Protein AF-A0A917ITN5-F1 (afdb_monomer_lite)

Secondary structure (DSSP, 8-state):
-EEEEEETTEEEEE-S-GGGEEEEETTEEE-SEEEE-GGGEEEEEEEEEEETTTTEEEEEEEEESSTTS--EEEHHHHHHHTTPPTT--EEEEETTEEPS-GGGEEEEGGGEEEEEEEEGGGSTTTTTT-TT-EEEEEEES---TTS---EE-EEE------

Radius of gyration: 17.27 Å; chains: 1; bounding box: 44×44×45 Å

pLDDT: mean 70.55, std 19.1, range [28.3, 94.69]

Structure (mmCIF, N/CA/C/O backbone):
data_AF-A0A917ITN5-F1
#
_entry.id   AF-A0A917ITN5-F1
#
loop_
_atom_site.group_PDB
_atom_site.id
_atom_site.type_symbol
_atom_site.label_atom_id
_atom_site.label_alt_id
_atom_site.label_comp_id
_atom_site.label_asym_id
_atom_site.label_entity_id
_atom_site.label_seq_id
_atom_site.pdbx_PDB_ins_code
_atom_site.Cartn_x
_atom_site.Cartn_y
_atom_site.Cartn_z
_atom_site.occupancy
_atom_site.B_iso_or_equiv
_atom_site.auth_seq_id
_atom_site.auth_comp_id
_atom_site.auth_asym_id
_atom_site.auth_atom_id
_atom_site.pdbx_PDB_model_num
ATOM 1 N N . MET A 1 1 ? 16.922 12.390 4.275 1.00 38.47 1 MET A N 1
ATOM 2 C CA . MET A 1 1 ? 15.801 11.422 4.290 1.00 38.47 1 MET A CA 1
ATOM 3 C C . MET A 1 1 ? 15.996 10.506 3.093 1.00 38.47 1 MET A C 1
ATOM 5 O O . MET A 1 1 ? 16.248 11.037 2.023 1.00 38.47 1 MET A O 1
ATOM 9 N N . LEU A 1 2 ? 16.039 9.188 3.288 1.00 34.94 2 LEU A N 1
ATOM 10 C CA . LEU A 1 2 ? 16.509 8.213 2.285 1.00 34.94 2 LEU A CA 1
ATOM 11 C C . LEU A 1 2 ? 15.348 7.555 1.530 1.00 34.94 2 LEU A C 1
ATOM 13 O O . LEU A 1 2 ? 14.363 7.201 2.171 1.00 34.94 2 LEU A O 1
ATOM 17 N N . CYS A 1 3 ? 15.517 7.277 0.233 1.00 39.25 3 CYS A N 1
ATOM 18 C CA . CYS A 1 3 ? 14.839 6.173 -0.447 1.00 39.25 3 CYS A CA 1
ATOM 19 C C . CYS A 1 3 ? 15.736 4.941 -0.338 1.00 39.25 3 CYS A C 1
ATOM 21 O O . CYS A 1 3 ? 16.860 4.955 -0.843 1.00 39.25 3 CYS A O 1
ATOM 23 N N . ILE A 1 4 ? 15.263 3.867 0.282 1.00 43.12 4 ILE A N 1
ATOM 24 C CA . ILE A 1 4 ? 15.988 2.594 0.244 1.00 43.12 4 ILE A CA 1
ATOM 25 C C . ILE A 1 4 ? 15.315 1.693 -0.783 1.00 43.12 4 ILE A C 1
ATOM 27 O O . ILE A 1 4 ? 14.115 1.448 -0.696 1.00 43.12 4 ILE A O 1
ATOM 31 N N . PHE A 1 5 ? 16.095 1.217 -1.751 1.00 44.94 5 PHE A N 1
ATOM 32 C CA . PHE A 1 5 ? 15.713 0.122 -2.632 1.00 44.94 5 PHE A CA 1
ATOM 33 C C . PHE A 1 5 ? 16.470 -1.114 -2.171 1.00 44.94 5 PHE A C 1
ATOM 35 O O . PHE A 1 5 ? 17.696 -1.103 -2.089 1.00 44.94 5 PHE A O 1
ATOM 42 N N . TYR A 1 6 ? 15.748 -2.178 -1.848 1.00 43.69 6 TYR A N 1
ATOM 43 C CA . TYR A 1 6 ? 16.363 -3.464 -1.547 1.00 43.69 6 TYR A CA 1
ATOM 44 C C . TYR A 1 6 ? 16.400 -4.277 -2.840 1.00 43.69 6 TYR A C 1
ATOM 46 O O . TYR A 1 6 ? 15.349 -4.612 -3.387 1.00 43.69 6 TYR A O 1
ATOM 54 N N . TYR A 1 7 ? 17.607 -4.534 -3.348 1.00 37.22 7 TYR A N 1
ATOM 55 C CA . TYR A 1 7 ? 17.839 -5.328 -4.551 1.00 37.22 7 TYR A CA 1
ATOM 56 C C . TYR A 1 7 ? 18.986 -6.311 -4.287 1.00 37.22 7 TYR A C 1
ATOM 58 O O . TYR A 1 7 ? 20.069 -5.895 -3.892 1.00 37.22 7 TYR A O 1
ATOM 66 N N . ASN A 1 8 ? 18.770 -7.613 -4.482 1.00 32.75 8 ASN A N 1
ATOM 67 C CA . ASN A 1 8 ? 19.801 -8.662 -4.396 1.00 32.75 8 ASN A CA 1
ATOM 68 C C . ASN A 1 8 ? 20.863 -8.489 -3.281 1.00 32.75 8 ASN A C 1
ATOM 70 O O . ASN A 1 8 ? 22.052 -8.337 -3.542 1.00 32.75 8 ASN A O 1
ATOM 74 N N . THR A 1 9 ? 20.443 -8.538 -2.015 1.00 34.34 9 THR A N 1
ATOM 75 C CA . THR A 1 9 ? 21.216 -8.461 -0.761 1.00 34.34 9 THR A CA 1
ATOM 76 C C . THR A 1 9 ? 21.958 -7.146 -0.549 1.00 34.34 9 THR A C 1
ATOM 78 O O . THR A 1 9 ? 22.562 -6.954 0.501 1.00 34.34 9 THR A O 1
ATOM 81 N N . GLN A 1 10 ? 21.854 -6.204 -1.485 1.00 35.12 10 GLN A N 1
ATOM 82 C CA . GLN A 1 10 ? 22.444 -4.884 -1.372 1.00 35.12 10 GLN A CA 1
ATOM 83 C C . GLN A 1 10 ? 21.327 -3.844 -1.304 1.00 35.12 10 GLN A C 1
ATOM 85 O O . GLN A 1 10 ? 20.530 -3.662 -2.224 1.00 35.12 10 GLN A O 1
ATOM 90 N N . ALA A 1 11 ? 21.245 -3.149 -0.173 1.00 43.03 11 ALA A N 1
ATOM 91 C CA . ALA A 1 11 ? 20.461 -1.930 -0.108 1.00 43.03 11 ALA A CA 1
ATOM 92 C C . ALA A 1 11 ? 21.125 -0.913 -1.047 1.00 43.03 11 ALA A C 1
ATOM 94 O O . ALA A 1 11 ? 22.179 -0.366 -0.727 1.00 43.03 11 ALA A O 1
ATOM 95 N N . GLN A 1 12 ? 20.525 -0.653 -2.208 1.00 45.19 12 GLN A N 1
ATOM 96 C CA . GLN A 1 12 ? 20.888 0.526 -2.976 1.00 45.19 12 GLN A CA 1
ATOM 97 C C . GLN A 1 12 ? 20.197 1.717 -2.330 1.00 45.19 12 GLN A C 1
ATOM 99 O O . GLN A 1 12 ? 18.999 1.973 -2.485 1.00 45.19 12 GLN A O 1
ATOM 104 N N . GLN A 1 13 ? 20.988 2.436 -1.543 1.00 51.62 13 GLN A N 1
ATOM 105 C CA . GLN A 1 13 ? 20.597 3.703 -0.969 1.00 51.62 13 GLN A CA 1
ATOM 106 C C . GLN A 1 13 ? 20.525 4.742 -2.083 1.00 51.62 13 GLN A C 1
ATOM 108 O O . GLN A 1 13 ? 21.534 5.191 -2.630 1.00 51.62 13 GLN A O 1
ATOM 113 N N . ILE A 1 14 ? 19.310 5.160 -2.401 1.00 52.62 14 ILE A N 1
ATOM 114 C CA . ILE A 1 14 ? 19.084 6.270 -3.307 1.00 52.62 14 ILE A CA 1
ATOM 115 C C . ILE A 1 14 ? 18.886 7.478 -2.400 1.00 52.62 14 ILE A C 1
ATOM 117 O O . ILE A 1 14 ? 17.891 7.590 -1.686 1.00 52.62 14 ILE A O 1
ATOM 121 N N . GLY A 1 15 ? 19.898 8.349 -2.353 1.00 50.22 15 GLY A N 1
ATOM 122 C CA . GLY A 1 15 ? 19.956 9.548 -1.505 1.00 50.22 15 GLY A CA 1
ATOM 123 C C . GLY A 1 15 ? 18.949 10.638 -1.886 1.00 50.22 15 GLY A C 1
ATOM 124 O O . GLY A 1 15 ? 19.307 11.805 -1.944 1.00 50.22 15 GLY A O 1
ATOM 125 N N . LEU A 1 16 ? 17.712 10.255 -2.188 1.00 54.62 16 LEU A N 1
ATOM 126 C CA . LEU A 1 16 ? 16.593 11.131 -2.476 1.00 54.62 16 LEU A CA 1
ATOM 127 C C . LEU A 1 16 ? 15.650 11.148 -1.282 1.00 54.62 16 LEU A C 1
ATOM 129 O O . LEU A 1 16 ? 15.345 10.097 -0.716 1.00 54.62 16 LEU A O 1
ATOM 133 N N . ASN A 1 17 ? 15.157 12.336 -0.931 1.00 59.94 17 ASN A N 1
ATOM 134 C CA . ASN A 1 17 ? 14.054 12.459 0.004 1.00 59.94 17 ASN A CA 1
ATOM 135 C C . ASN A 1 17 ? 12.793 11.958 -0.697 1.00 59.94 17 ASN A C 1
ATOM 137 O O . ASN A 1 17 ? 12.300 12.638 -1.603 1.00 59.94 17 ASN A O 1
ATOM 141 N N . PRO A 1 18 ? 12.215 10.819 -0.289 1.00 55.66 18 PRO A N 1
ATOM 142 C CA . PRO A 1 18 ? 11.109 10.300 -1.058 1.00 55.66 18 PRO A CA 1
ATOM 143 C C . PRO A 1 18 ? 9.876 11.213 -0.923 1.00 55.66 18 PRO A C 1
ATOM 145 O O . PRO A 1 18 ? 9.041 11.222 -1.820 1.00 55.66 18 PRO A O 1
ATOM 148 N N . GLN A 1 19 ? 9.770 12.066 0.123 1.00 57.09 19 GLN A N 1
ATOM 149 C CA . GLN A 1 19 ? 8.625 13.003 0.272 1.00 57.09 19 GLN A CA 1
ATOM 150 C C . GLN A 1 19 ? 8.668 14.158 -0.700 1.00 57.09 19 GLN A C 1
ATOM 152 O O . GLN A 1 19 ? 7.617 14.732 -0.985 1.00 57.09 19 GLN A O 1
ATOM 157 N N . ASN A 1 20 ? 9.846 14.386 -1.265 1.00 64.25 20 ASN A N 1
ATOM 158 C CA . ASN A 1 20 ? 10.095 15.394 -2.264 1.00 64.25 20 ASN A CA 1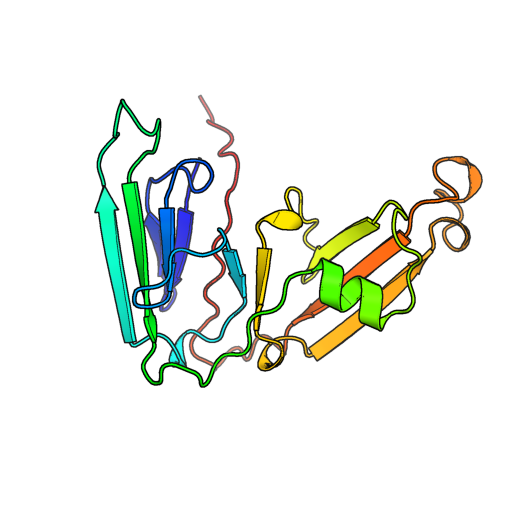
ATOM 159 C C . ASN A 1 20 ? 10.517 14.747 -3.590 1.00 64.25 20 ASN A C 1
ATOM 161 O O . ASN A 1 20 ? 11.225 15.365 -4.363 1.00 64.25 20 ASN A O 1
ATOM 165 N N . THR A 1 21 ? 10.123 13.506 -3.881 1.00 68.31 21 THR A N 1
ATOM 166 C CA . THR A 1 21 ? 10.482 12.833 -5.139 1.00 68.31 21 THR A CA 1
ATOM 167 C C . THR A 1 21 ? 9.227 12.428 -5.894 1.00 68.31 21 THR A C 1
ATOM 169 O O . THR A 1 21 ? 8.283 11.898 -5.306 1.00 68.31 21 THR A O 1
ATOM 172 N N . PHE A 1 22 ? 9.200 12.649 -7.209 1.00 72.31 22 PHE A N 1
ATOM 173 C CA . PHE A 1 22 ? 8.129 12.083 -8.023 1.00 72.31 22 PHE A CA 1
ATOM 174 C C . PHE A 1 22 ? 8.353 10.593 -8.241 1.00 72.31 22 PHE A C 1
ATOM 176 O O . PHE A 1 22 ? 9.413 10.191 -8.716 1.00 72.31 22 PHE A O 1
ATOM 183 N N . PHE A 1 23 ? 7.323 9.800 -7.976 1.00 71.12 23 PHE A N 1
ATOM 184 C CA . PHE A 1 23 ? 7.300 8.387 -8.315 1.00 71.12 23 PHE A CA 1
ATOM 185 C C . PHE A 1 23 ? 6.452 8.164 -9.557 1.00 71.12 23 PHE A C 1
ATOM 187 O O . PHE A 1 23 ? 5.333 8.670 -9.670 1.00 71.12 23 PHE A O 1
ATOM 194 N N . TYR A 1 24 ? 7.010 7.403 -10.487 1.00 72.81 24 TYR A N 1
ATOM 195 C CA . TYR A 1 24 ? 6.323 6.925 -11.668 1.00 72.81 24 TYR A CA 1
ATOM 196 C C . TYR A 1 24 ? 6.347 5.405 -11.683 1.00 72.81 24 TYR A C 1
ATOM 198 O O . TYR A 1 24 ? 7.369 4.790 -11.372 1.00 72.81 24 TYR A O 1
ATOM 206 N N . LEU A 1 25 ? 5.221 4.829 -12.077 1.00 72.94 25 LEU A N 1
ATOM 207 C CA . LEU A 1 25 ? 5.103 3.440 -12.473 1.00 72.94 25 LEU A CA 1
ATOM 208 C C . LEU A 1 25 ? 4.818 3.452 -13.971 1.00 72.94 25 LEU A C 1
ATOM 210 O O . LEU A 1 25 ? 3.825 4.037 -14.408 1.00 72.94 25 LEU A O 1
ATOM 214 N N . ASP A 1 26 ? 5.736 2.888 -14.742 1.00 77.88 26 ASP A N 1
ATOM 215 C CA . ASP A 1 26 ? 5.838 3.068 -16.182 1.00 77.88 26 ASP A CA 1
ATOM 216 C C . ASP A 1 26 ? 5.820 4.569 -16.545 1.00 77.88 26 ASP A C 1
ATOM 218 O O . ASP A 1 26 ? 6.760 5.312 -16.239 1.00 77.88 26 ASP A O 1
ATOM 222 N N . THR A 1 27 ? 4.738 5.050 -17.160 1.00 72.50 27 THR A N 1
ATOM 223 C CA . THR A 1 27 ? 4.549 6.460 -17.542 1.00 72.50 27 THR A CA 1
ATOM 224 C C . THR A 1 27 ? 3.643 7.237 -16.585 1.00 72.50 27 THR A C 1
ATOM 226 O O . THR A 1 27 ? 3.622 8.470 -16.621 1.00 72.50 27 THR A O 1
ATOM 229 N N . ALA A 1 28 ? 2.914 6.552 -15.703 1.00 69.25 28 ALA A N 1
ATOM 230 C CA . ALA A 1 28 ? 1.948 7.176 -14.814 1.00 69.25 28 ALA A CA 1
ATOM 231 C C . ALA A 1 28 ? 2.646 7.755 -13.583 1.00 69.25 28 ALA A C 1
ATOM 233 O O . ALA A 1 28 ? 3.396 7.063 -12.896 1.00 69.25 28 ALA A O 1
ATOM 234 N N . LYS A 1 29 ? 2.374 9.027 -13.271 1.00 68.81 29 LYS A N 1
ATOM 235 C CA . LYS A 1 29 ? 2.751 9.614 -11.981 1.00 68.81 29 LYS A CA 1
ATOM 236 C C . LYS A 1 29 ? 1.850 9.030 -10.905 1.00 68.81 29 LYS A C 1
ATOM 238 O O . LYS A 1 29 ? 0.629 9.060 -11.030 1.00 68.81 29 LYS A O 1
ATOM 243 N N . VAL A 1 30 ? 2.452 8.529 -9.842 1.00 67.75 30 VAL A N 1
ATOM 244 C CA . VAL A 1 30 ? 1.755 7.698 -8.867 1.00 67.75 30 VAL A CA 1
ATOM 245 C C . VAL A 1 30 ? 2.252 7.972 -7.441 1.00 67.75 30 VAL A C 1
ATOM 247 O O . VAL A 1 30 ? 3.063 8.870 -7.203 1.00 67.75 30 VAL A O 1
ATOM 250 N N . ALA A 1 31 ? 1.701 7.240 -6.473 1.00 59.06 31 ALA A N 1
ATOM 251 C CA . ALA A 1 31 ? 2.017 7.368 -5.056 1.00 59.06 31 ALA A CA 1
ATOM 252 C C . ALA A 1 31 ? 3.463 6.941 -4.716 1.00 59.06 31 ALA A C 1
ATOM 254 O O . ALA A 1 31 ? 4.187 6.384 -5.538 1.00 59.06 31 ALA A O 1
ATOM 255 N N . TYR A 1 32 ? 3.868 7.228 -3.484 1.00 60.78 32 TYR A N 1
ATOM 256 C CA . TYR A 1 32 ? 5.251 7.265 -3.009 1.00 60.78 32 TYR A CA 1
ATOM 257 C C . TYR A 1 32 ? 5.876 5.899 -2.712 1.00 60.78 32 TYR A C 1
ATOM 259 O O . TYR A 1 32 ? 7.079 5.725 -2.881 1.00 60.78 32 TYR A O 1
ATOM 267 N N . ALA A 1 33 ? 5.089 4.943 -2.216 1.00 60.78 33 ALA A N 1
ATOM 268 C CA . ALA A 1 33 ? 5.585 3.609 -1.890 1.00 60.78 33 ALA A CA 1
ATOM 269 C C . ALA A 1 33 ? 4.688 2.533 -2.482 1.00 60.78 33 ALA A C 1
ATOM 271 O O . ALA A 1 33 ? 3.461 2.602 -2.364 1.00 60.78 33 ALA A O 1
ATOM 272 N N . TYR A 1 34 ? 5.354 1.526 -3.042 1.00 63.66 34 TYR A N 1
ATOM 273 C CA . TYR A 1 34 ? 4.763 0.304 -3.560 1.00 63.66 34 TYR A CA 1
ATOM 274 C C . TYR A 1 34 ? 5.202 -0.870 -2.709 1.00 63.66 34 TYR A C 1
ATOM 276 O O . TYR A 1 34 ? 6.392 -1.052 -2.452 1.00 63.66 34 TYR A O 1
ATOM 284 N N . TYR A 1 35 ? 4.231 -1.684 -2.325 1.00 67.88 35 TYR A N 1
ATOM 285 C CA . TYR A 1 35 ? 4.466 -3.056 -1.901 1.00 67.88 35 TYR A CA 1
ATOM 286 C C . TYR A 1 35 ? 4.165 -3.953 -3.101 1.00 67.88 35 TYR A C 1
ATOM 288 O O . TYR A 1 35 ? 3.006 -4.069 -3.503 1.00 67.88 35 TYR A O 1
ATOM 296 N N . MET A 1 36 ? 5.216 -4.504 -3.711 1.00 70.12 36 MET A N 1
ATOM 297 C CA . MET A 1 36 ? 5.140 -5.324 -4.924 1.00 70.12 36 MET A CA 1
ATOM 298 C C . MET A 1 36 ? 6.303 -6.316 -5.013 1.00 70.12 36 MET A C 1
ATOM 300 O O . MET A 1 36 ? 7.331 -6.145 -4.348 1.00 70.12 36 MET A O 1
ATOM 304 N N . HIS A 1 37 ? 6.166 -7.331 -5.867 1.00 67.69 37 HIS A N 1
ATOM 305 C CA . HIS A 1 37 ? 7.231 -8.302 -6.091 1.00 67.69 37 HIS A CA 1
ATOM 306 C C . HIS A 1 37 ? 8.302 -7.740 -7.045 1.00 67.69 37 HIS A C 1
ATOM 308 O O . HIS A 1 37 ? 7.973 -7.273 -8.135 1.00 67.69 37 HIS A O 1
ATOM 314 N N . PRO A 1 38 ? 9.603 -7.839 -6.720 1.00 65.81 38 PRO A N 1
ATOM 315 C CA . PRO A 1 38 ? 10.650 -7.303 -7.606 1.00 65.81 38 PRO A CA 1
ATOM 316 C C . PRO A 1 38 ? 10.831 -8.047 -8.916 1.00 65.81 38 PRO A C 1
ATOM 318 O O . PRO A 1 38 ? 11.335 -7.477 -9.876 1.00 65.81 38 PRO A O 1
ATOM 321 N N . ASN A 1 39 ? 10.345 -9.286 -8.996 1.00 69.25 39 ASN A N 1
ATOM 322 C CA . ASN A 1 39 ? 10.293 -10.027 -10.247 1.00 69.25 39 ASN A CA 1
ATOM 323 C C . ASN A 1 39 ? 9.395 -9.363 -11.288 1.00 69.25 39 ASN A C 1
ATOM 325 O O . ASN A 1 39 ? 9.591 -9.626 -12.473 1.00 69.25 39 ASN A O 1
ATOM 329 N N . ASP A 1 40 ? 8.456 -8.517 -10.866 1.00 74.25 40 ASP A N 1
ATOM 330 C CA . ASP A 1 40 ? 7.578 -7.777 -11.765 1.00 74.25 40 ASP A CA 1
ATOM 331 C C . ASP A 1 40 ? 8.214 -6.480 -12.282 1.00 74.25 40 ASP A C 1
ATOM 333 O O . ASP A 1 40 ? 7.685 -5.888 -13.221 1.00 74.25 40 ASP A O 1
ATOM 337 N N . ILE A 1 41 ? 9.361 -6.063 -11.730 1.00 75.88 41 ILE A N 1
ATOM 338 C CA . ILE A 1 41 ? 10.095 -4.870 -12.162 1.00 75.88 41 ILE A CA 1
ATOM 339 C C . ILE A 1 41 ? 11.117 -5.254 -13.225 1.00 75.88 41 ILE A C 1
ATOM 341 O O . ILE A 1 41 ? 11.956 -6.129 -13.017 1.00 75.88 41 ILE A O 1
ATOM 345 N N . ASP A 1 42 ? 11.029 -4.588 -14.367 1.00 81.69 42 ASP A N 1
ATOM 346 C CA . ASP A 1 42 ? 11.981 -4.686 -15.464 1.00 81.69 42 ASP A CA 1
ATOM 347 C C . ASP A 1 42 ? 13.221 -3.835 -15.182 1.00 81.69 42 ASP A C 1
ATOM 349 O O . ASP A 1 42 ? 14.343 -4.336 -15.146 1.00 81.69 42 ASP A O 1
ATOM 353 N N . SER A 1 43 ? 13.012 -2.549 -14.896 1.00 78.12 43 SER A N 1
ATOM 354 C CA . SER A 1 43 ? 14.094 -1.601 -14.649 1.00 78.12 43 SER A CA 1
ATOM 355 C C . SER A 1 43 ? 13.670 -0.454 -13.730 1.00 78.12 43 SER A C 1
ATOM 357 O O . SER A 1 43 ? 12.486 -0.175 -13.529 1.00 78.12 43 SER A O 1
ATOM 359 N N . ILE A 1 44 ? 14.663 0.215 -13.140 1.00 78.25 44 ILE A N 1
ATOM 360 C CA . ILE A 1 44 ? 14.478 1.389 -12.284 1.00 78.25 44 ILE A CA 1
ATOM 361 C C . ILE A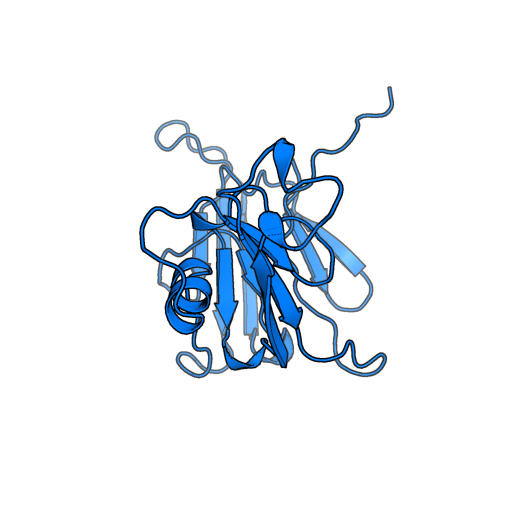 1 44 ? 15.329 2.523 -12.846 1.00 78.25 44 ILE A C 1
ATOM 363 O O . ILE A 1 44 ? 16.540 2.384 -12.994 1.00 78.25 44 ILE A O 1
ATOM 367 N N . SER A 1 45 ? 14.706 3.665 -13.123 1.00 79.69 45 SER A N 1
ATOM 368 C CA . SER A 1 45 ? 15.393 4.885 -13.542 1.00 79.69 45 SER A CA 1
ATOM 369 C C . SER A 1 45 ? 15.297 5.931 -12.445 1.00 79.69 45 SER A C 1
ATOM 371 O O . SER A 1 45 ? 14.200 6.317 -12.039 1.00 79.69 45 SER A O 1
ATOM 373 N N . VAL A 1 46 ? 16.440 6.473 -12.031 1.00 77.25 46 VAL A N 1
ATOM 374 C CA . VAL A 1 46 ? 16.498 7.567 -11.059 1.00 77.25 46 VAL A CA 1
ATOM 375 C C . VAL A 1 46 ? 17.111 8.800 -11.692 1.00 77.25 46 VAL A C 1
ATOM 377 O O . VAL A 1 46 ? 18.269 8.803 -12.095 1.00 77.25 46 VAL A O 1
ATOM 380 N N . THR A 1 47 ? 16.334 9.875 -11.732 1.00 77.94 47 THR A N 1
ATOM 381 C CA . THR A 1 47 ? 16.795 11.203 -12.125 1.00 77.94 47 THR A CA 1
ATOM 382 C C . THR A 1 47 ? 16.938 12.043 -10.865 1.00 77.94 47 THR A C 1
ATOM 384 O O . THR A 1 47 ? 15.953 12.281 -10.168 1.00 77.94 47 THR A O 1
ATOM 387 N N . ARG A 1 48 ? 18.160 12.483 -10.561 1.00 77.12 48 ARG A N 1
ATOM 388 C CA . ARG A 1 48 ? 18.449 13.360 -9.418 1.00 77.12 48 ARG A CA 1
ATOM 389 C C . ARG A 1 48 ? 18.468 14.816 -9.879 1.00 77.12 48 ARG A C 1
ATOM 391 O O . ARG A 1 48 ? 18.943 15.089 -10.977 1.00 77.12 48 ARG A O 1
ATOM 398 N N . GLY A 1 49 ? 17.987 15.727 -9.040 1.00 71.94 49 GLY A N 1
ATOM 399 C CA . GLY A 1 49 ? 18.060 17.165 -9.296 1.00 71.94 49 GLY A CA 1
ATOM 400 C C . GLY A 1 49 ? 16.943 17.914 -8.586 1.00 71.94 49 GLY A C 1
ATOM 401 O O . GLY A 1 49 ? 15.781 17.540 -8.728 1.00 71.94 49 GLY A O 1
ATOM 402 N N . TYR A 1 50 ? 17.311 18.955 -7.834 1.00 73.44 50 TYR A N 1
ATOM 403 C CA . TYR A 1 50 ? 16.344 19.824 -7.175 1.00 73.44 50 TYR A CA 1
ATOM 404 C C . TYR A 1 50 ? 15.702 20.764 -8.195 1.00 73.44 50 TYR A C 1
ATOM 406 O O . TYR A 1 50 ? 16.381 21.574 -8.825 1.00 73.44 50 TYR A O 1
ATOM 414 N N . ASP A 1 51 ? 14.390 20.658 -8.348 1.00 72.31 51 ASP A N 1
ATOM 415 C CA . ASP A 1 51 ? 13.579 21.590 -9.116 1.00 72.31 51 ASP A CA 1
ATOM 416 C C . ASP A 1 51 ? 13.018 22.643 -8.155 1.00 72.31 51 ASP A C 1
ATOM 418 O O . ASP A 1 51 ? 12.168 22.351 -7.313 1.00 72.31 51 ASP A O 1
ATOM 422 N N . SER A 1 52 ? 13.499 23.880 -8.278 1.00 70.81 52 SER A N 1
ATOM 423 C CA . SER A 1 52 ? 13.107 24.999 -7.416 1.00 70.81 52 SER A CA 1
ATOM 424 C C . SER A 1 52 ? 11.653 25.437 -7.600 1.00 70.81 52 SER A C 1
ATOM 426 O O . SER A 1 52 ? 11.084 26.037 -6.688 1.00 70.81 52 SER A O 1
ATOM 428 N N . THR A 1 53 ? 11.035 25.108 -8.736 1.00 72.31 53 THR A N 1
ATOM 429 C CA . THR A 1 53 ? 9.636 25.433 -9.034 1.00 72.31 53 THR A CA 1
ATOM 430 C C . THR A 1 53 ? 8.704 24.414 -8.393 1.00 72.31 53 THR A C 1
ATOM 432 O O . THR A 1 53 ? 7.700 24.785 -7.788 1.00 72.31 53 THR A O 1
ATOM 435 N N . THR A 1 54 ? 9.050 23.126 -8.466 1.00 67.69 54 THR A N 1
ATOM 436 C CA . THR A 1 54 ? 8.238 22.064 -7.849 1.00 67.69 54 THR A CA 1
ATOM 437 C C . THR A 1 54 ? 8.628 21.752 -6.400 1.00 67.69 54 THR A C 1
ATOM 439 O O . THR A 1 54 ? 7.836 21.133 -5.692 1.00 67.69 54 THR A O 1
ATOM 442 N N . LYS A 1 55 ? 9.788 22.240 -5.931 1.00 70.75 55 LYS A N 1
ATOM 443 C CA . LYS A 1 55 ? 10.415 21.945 -4.626 1.00 70.75 55 LYS A CA 1
ATOM 444 C C . LYS A 1 55 ? 10.683 20.451 -4.416 1.00 70.75 55 LYS A C 1
ATOM 446 O O . LYS A 1 55 ? 10.483 19.922 -3.322 1.00 70.75 55 LYS A O 1
ATOM 451 N N . LEU A 1 56 ? 11.102 19.764 -5.477 1.00 69.75 56 LEU A N 1
ATOM 452 C CA . LEU A 1 56 ? 11.301 18.314 -5.485 1.00 69.75 56 LEU A CA 1
ATOM 453 C C . LEU A 1 56 ? 12.739 17.949 -5.843 1.00 69.75 56 LEU A C 1
ATOM 455 O O . LEU A 1 56 ? 13.340 18.574 -6.704 1.00 69.75 56 LEU A O 1
ATOM 459 N N . ASP A 1 57 ? 13.254 16.901 -5.209 1.00 74.31 57 ASP A N 1
ATOM 460 C CA . ASP A 1 57 ? 14.637 16.418 -5.253 1.00 74.31 57 ASP A CA 1
ATOM 461 C C . ASP A 1 57 ? 14.917 15.424 -6.397 1.00 74.31 57 ASP A C 1
ATOM 463 O O . ASP A 1 57 ? 16.024 14.890 -6.516 1.00 74.31 57 ASP A O 1
ATOM 467 N N . GLY A 1 58 ? 13.938 15.164 -7.265 1.00 75.69 58 GLY A N 1
ATOM 468 C CA . GLY A 1 58 ? 14.127 14.325 -8.443 1.00 75.69 58 GLY A CA 1
ATOM 469 C C . GLY A 1 58 ? 12.927 13.452 -8.783 1.00 75.69 58 GLY A C 1
ATOM 470 O O . GLY A 1 58 ? 11.784 13.712 -8.391 1.00 75.69 58 GLY A O 1
ATOM 471 N N . LYS A 1 59 ? 13.190 12.404 -9.568 1.00 78.25 59 LYS A N 1
ATOM 472 C CA . LYS A 1 59 ? 12.189 11.469 -10.091 1.00 78.25 59 LYS A CA 1
ATOM 473 C C . LYS A 1 59 ? 12.710 10.040 -10.006 1.00 78.25 59 LYS A C 1
ATOM 475 O O . LYS A 1 59 ? 13.850 9.770 -10.376 1.00 78.25 59 LYS A O 1
ATOM 480 N N . ILE A 1 60 ? 11.851 9.124 -9.589 1.00 76.75 60 ILE A N 1
ATOM 481 C CA . ILE A 1 60 ? 12.071 7.682 -9.645 1.00 76.75 60 ILE A CA 1
ATOM 482 C C . ILE A 1 60 ? 11.011 7.109 -10.577 1.00 76.75 60 ILE A C 1
ATOM 484 O O . ILE A 1 60 ? 9.822 7.366 -10.395 1.00 76.75 60 ILE A O 1
ATOM 488 N N . ARG A 1 61 ? 11.435 6.336 -11.576 1.00 79.00 61 ARG A N 1
ATOM 489 C CA . ARG A 1 61 ? 10.544 5.573 -12.451 1.00 79.00 61 ARG A CA 1
ATOM 490 C C . ARG A 1 61 ? 10.813 4.089 -12.278 1.00 79.00 61 ARG A C 1
ATOM 492 O O . ARG A 1 61 ? 11.962 3.665 -12.380 1.00 79.00 61 ARG A O 1
ATOM 499 N N . LEU A 1 62 ? 9.760 3.332 -12.011 1.00 78.75 62 LEU A N 1
ATOM 500 C CA . LEU A 1 62 ? 9.760 1.876 -11.988 1.00 78.75 62 LEU A CA 1
ATOM 501 C C . LEU A 1 62 ? 9.092 1.402 -13.271 1.00 78.75 62 LEU A C 1
ATOM 503 O O . LEU A 1 62 ? 7.950 1.775 -13.512 1.00 78.75 62 LEU A O 1
ATOM 507 N N . PHE A 1 63 ? 9.777 0.597 -14.071 1.00 80.75 63 PHE A N 1
ATOM 508 C CA . PHE A 1 63 ? 9.201 -0.011 -15.267 1.00 80.75 63 PHE A CA 1
ATOM 509 C C . PHE A 1 63 ? 8.845 -1.460 -14.975 1.00 80.75 63 PHE A C 1
ATOM 511 O O . PHE A 1 63 ? 9.647 -2.191 -14.393 1.00 80.75 63 PHE A O 1
ATOM 518 N N . LEU 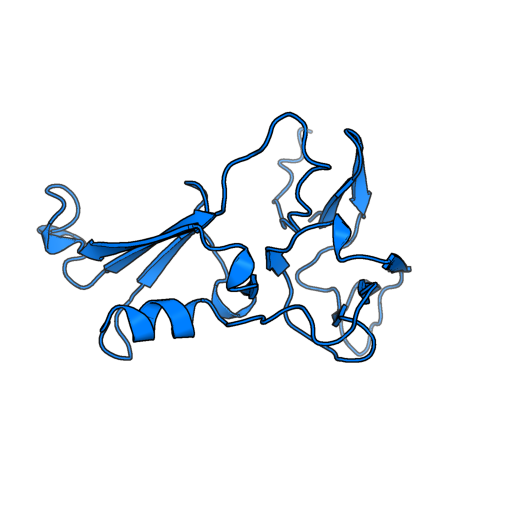A 1 64 ? 7.640 -1.874 -15.348 1.00 80.69 64 LEU A N 1
ATOM 519 C CA . LEU A 1 64 ? 7.160 -3.233 -15.136 1.00 80.69 64 LEU A CA 1
ATOM 520 C C . LEU A 1 64 ? 7.504 -4.130 -16.319 1.00 80.69 64 LEU A C 1
ATOM 522 O O . LEU A 1 64 ? 7.351 -3.739 -17.472 1.00 80.69 64 LEU A O 1
ATOM 526 N N . LYS A 1 65 ? 7.839 -5.396 -16.046 1.00 82.31 65 LYS A N 1
ATOM 527 C CA . LYS A 1 65 ? 8.005 -6.407 -17.109 1.00 82.31 65 LYS A CA 1
ATOM 528 C C . LYS A 1 65 ? 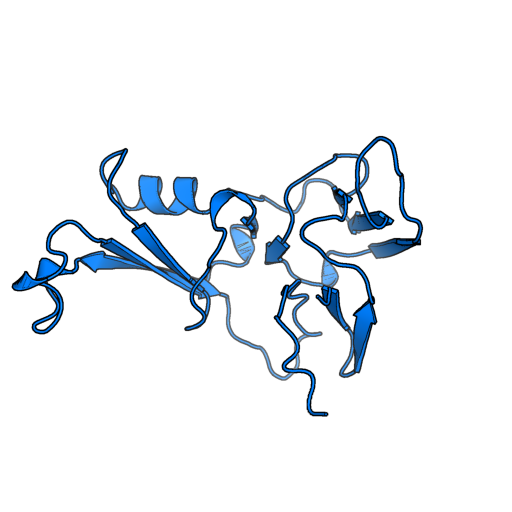6.708 -6.659 -17.873 1.00 82.31 65 LYS A C 1
ATOM 530 O O . LYS A 1 65 ? 6.731 -7.037 -19.039 1.00 82.31 65 LYS A O 1
ATOM 535 N N . LYS A 1 66 ? 5.569 -6.526 -17.186 1.00 84.12 66 LYS A N 1
ATOM 536 C CA . LYS A 1 66 ? 4.223 -6.710 -17.741 1.00 84.12 66 LYS A CA 1
ATOM 537 C C . LYS A 1 66 ? 3.293 -5.619 -17.203 1.00 84.12 66 LYS A C 1
ATOM 539 O O . LYS A 1 66 ? 2.705 -5.811 -16.132 1.00 84.12 66 LYS A O 1
ATOM 544 N N . PRO A 1 67 ? 3.158 -4.489 -17.917 1.00 72.69 67 PRO A N 1
ATOM 545 C CA . PRO A 1 67 ? 2.211 -3.439 -17.558 1.00 72.69 67 PRO A CA 1
ATOM 546 C C . PRO A 1 67 ? 0.797 -4.020 -17.401 1.00 72.69 67 PRO A C 1
ATOM 548 O O . PRO A 1 67 ? 0.349 -4.809 -18.231 1.00 72.69 67 PRO A O 1
ATOM 551 N N . GLY A 1 68 ? 0.110 -3.684 -16.306 1.00 71.19 68 GLY A N 1
ATOM 552 C CA . GLY A 1 68 ? -1.252 -4.159 -16.015 1.00 71.19 68 GLY A CA 1
ATOM 553 C C . GLY A 1 68 ? -1.367 -5.482 -15.245 1.00 71.19 68 GLY A C 1
ATOM 554 O O . GLY A 1 68 ? -2.467 -5.819 -14.820 1.00 71.19 68 GLY A O 1
ATOM 555 N N . LYS A 1 69 ? -0.264 -6.208 -15.001 1.00 76.62 69 LYS A N 1
ATOM 556 C CA . LYS A 1 69 ? -0.274 -7.401 -14.124 1.00 76.62 69 LYS A CA 1
ATOM 557 C C . LYS A 1 69 ? -0.514 -7.044 -12.649 1.00 76.62 69 LYS A C 1
ATOM 559 O O . LYS A 1 69 ? -1.051 -7.847 -11.895 1.00 76.62 69 LYS A O 1
ATOM 564 N N . VAL A 1 70 ? -0.059 -5.866 -12.239 1.00 75.50 70 VAL A N 1
ATOM 565 C CA . VAL A 1 70 ? -0.120 -5.395 -10.852 1.00 75.50 70 VAL A CA 1
ATOM 566 C C . VAL A 1 70 ? -1.400 -4.604 -10.607 1.00 75.50 70 VAL A C 1
ATOM 568 O O . VAL A 1 70 ? -1.782 -3.751 -11.411 1.00 75.50 70 VAL A O 1
ATOM 571 N N . HIS A 1 71 ? -2.042 -4.852 -9.468 1.00 81.88 71 HIS A N 1
ATOM 572 C CA . HIS A 1 71 ? -3.297 -4.213 -9.086 1.00 81.88 71 HIS A CA 1
ATOM 573 C C . HIS A 1 71 ? -3.109 -3.431 -7.790 1.00 81.88 71 HIS A C 1
ATOM 575 O O . HIS A 1 71 ? -3.400 -3.904 -6.690 1.00 81.88 71 HIS A O 1
ATOM 581 N N . PHE A 1 72 ? -2.599 -2.210 -7.939 1.00 81.25 72 PHE A N 1
ATOM 582 C CA . PHE A 1 72 ? -2.318 -1.318 -6.824 1.00 81.25 72 PHE A CA 1
ATOM 583 C C . PHE A 1 72 ? -3.579 -0.656 -6.274 1.00 81.25 72 PHE A C 1
ATOM 585 O O . PHE A 1 72 ? -4.278 0.060 -6.990 1.00 81.25 72 PHE A O 1
ATOM 592 N N . ILE A 1 73 ? -3.808 -0.813 -4.970 1.00 86.12 73 ILE A N 1
ATOM 593 C CA . ILE A 1 73 ? -4.903 -0.159 -4.245 1.00 86.12 73 ILE A CA 1
ATOM 594 C C . ILE A 1 73 ? -4.374 0.726 -3.104 1.00 86.12 73 ILE A C 1
ATOM 596 O O . ILE A 1 73 ? -3.300 0.451 -2.555 1.00 86.12 73 ILE A O 1
ATOM 600 N N . PRO A 1 74 ? -5.080 1.815 -2.740 1.00 88.19 74 PRO A N 1
ATOM 601 C CA . PRO A 1 74 ? -4.787 2.576 -1.527 1.00 88.19 74 PRO A CA 1
ATOM 602 C C . PRO A 1 74 ? -5.125 1.773 -0.272 1.00 88.19 74 PRO A C 1
ATOM 604 O O . PRO A 1 74 ? -6.008 0.915 -0.284 1.00 88.19 74 PRO A O 1
ATOM 607 N N . LEU A 1 75 ? -4.447 2.091 0.834 1.00 87.50 75 LEU A N 1
ATOM 608 C CA . LEU A 1 75 ? -4.707 1.431 2.117 1.00 87.50 75 LEU A CA 1
ATOM 609 C C . LEU A 1 75 ? -6.146 1.655 2.605 1.00 87.50 75 LEU A C 1
ATOM 611 O O . LEU A 1 75 ? -6.746 0.737 3.161 1.00 87.50 75 LEU A O 1
ATOM 615 N N . ASP A 1 76 ? -6.733 2.817 2.309 1.00 89.25 76 ASP A N 1
ATOM 616 C CA . ASP A 1 76 ? -8.131 3.110 2.637 1.00 89.25 76 ASP A CA 1
ATOM 617 C C . ASP A 1 76 ? -9.109 2.147 1.947 1.00 89.25 76 ASP A C 1
ATOM 619 O O . ASP A 1 76 ? -10.099 1.749 2.552 1.00 89.25 76 ASP A O 1
ATOM 623 N N . SER A 1 77 ? -8.818 1.677 0.725 1.00 90.75 77 SER A N 1
ATOM 624 C CA . SER A 1 77 ? -9.662 0.665 0.069 1.00 90.75 77 SER A CA 1
ATOM 625 C C . SER A 1 77 ? -9.668 -0.657 0.838 1.00 90.75 77 SER A C 1
ATOM 627 O O . SER A 1 77 ? -10.696 -1.334 0.900 1.00 90.75 77 SER A O 1
ATOM 629 N N . ILE A 1 78 ? -8.549 -1.012 1.477 1.00 91.31 78 ILE A N 1
ATOM 630 C CA . ILE A 1 78 ? -8.476 -2.188 2.350 1.00 91.31 78 ILE A CA 1
ATOM 631 C C . ILE A 1 78 ? -9.308 -1.937 3.606 1.00 91.31 78 ILE A C 1
ATOM 633 O O . ILE A 1 78 ? -10.098 -2.799 3.983 1.00 91.31 78 ILE A O 1
ATOM 637 N N . ALA A 1 79 ? -9.201 -0.755 4.218 1.00 90.69 79 ALA A N 1
ATOM 638 C CA . ALA A 1 79 ? -10.020 -0.388 5.372 1.00 90.69 79 ALA A CA 1
ATOM 639 C C . ALA A 1 79 ? -11.526 -0.467 5.067 1.00 90.69 79 ALA A C 1
ATOM 641 O O . ALA A 1 79 ? -12.279 -1.073 5.832 1.00 90.69 79 ALA A O 1
ATOM 642 N N . THR A 1 80 ? -11.963 0.056 3.916 1.00 89.44 80 THR A N 1
ATOM 643 C CA . THR A 1 80 ? -13.359 -0.036 3.462 1.00 89.44 80 THR A CA 1
ATOM 644 C C . THR A 1 80 ? -13.798 -1.488 3.272 1.00 89.44 80 THR A C 1
ATOM 646 O O . THR A 1 80 ? -14.885 -1.855 3.712 1.00 89.44 80 THR A O 1
ATOM 649 N N . SER A 1 81 ? -12.940 -2.351 2.709 1.00 90.50 81 SER A N 1
ATOM 650 C CA . SER A 1 81 ? -13.240 -3.789 2.568 1.00 90.50 81 SER A CA 1
ATOM 651 C C . SER A 1 81 ? -13.447 -4.507 3.911 1.00 90.50 81 SER A C 1
ATOM 653 O O . SER A 1 81 ? -14.080 -5.559 3.965 1.00 90.50 81 SER A O 1
ATOM 655 N N . LYS A 1 82 ? -12.945 -3.927 5.010 1.00 90.19 82 LYS A N 1
ATOM 656 C CA . LYS A 1 82 ? -13.120 -4.413 6.387 1.00 90.19 82 LYS A CA 1
ATOM 657 C C . LYS A 1 82 ? -14.283 -3.740 7.119 1.00 90.19 82 LYS A C 1
ATOM 659 O O . LYS A 1 82 ? -14.369 -3.843 8.339 1.00 90.19 82 LYS A O 1
ATOM 664 N N . GLN A 1 83 ? -15.178 -3.076 6.382 1.00 87.69 83 GLN A N 1
ATOM 665 C CA . GLN A 1 83 ? -16.392 -2.436 6.900 1.00 87.69 83 GLN A CA 1
ATOM 666 C C . GLN A 1 83 ? -16.117 -1.367 7.973 1.00 87.69 83 GLN A C 1
ATOM 668 O O . GLN A 1 83 ? -16.960 -1.091 8.828 1.00 87.69 83 GLN A O 1
ATOM 673 N N . LEU A 1 84 ? -14.935 -0.743 7.938 1.00 86.62 84 LEU A N 1
ATOM 674 C CA . LEU A 1 84 ? -14.655 0.425 8.765 1.00 86.62 84 LEU A CA 1
ATOM 675 C C . LEU A 1 84 ? -15.481 1.612 8.264 1.00 86.62 84 LEU A C 1
ATOM 677 O O . LEU A 1 84 ? -15.516 1.896 7.065 1.00 86.62 84 LEU A O 1
ATOM 681 N N . LYS A 1 85 ? -16.158 2.307 9.187 1.00 82.19 85 LYS A N 1
ATOM 682 C CA . LYS A 1 85 ? -16.971 3.478 8.843 1.00 82.19 85 LYS A CA 1
ATOM 683 C C . LYS A 1 85 ? -16.073 4.577 8.253 1.00 82.19 85 LYS A C 1
ATOM 685 O O . LYS A 1 85 ? -14.990 4.813 8.802 1.00 82.19 85 LYS A O 1
ATOM 690 N N . PRO A 1 86 ? -16.513 5.288 7.200 1.00 80.12 86 PRO A N 1
ATOM 691 C CA . PRO A 1 86 ? -15.804 6.463 6.703 1.00 80.12 86 PRO A CA 1
ATOM 692 C C . PRO A 1 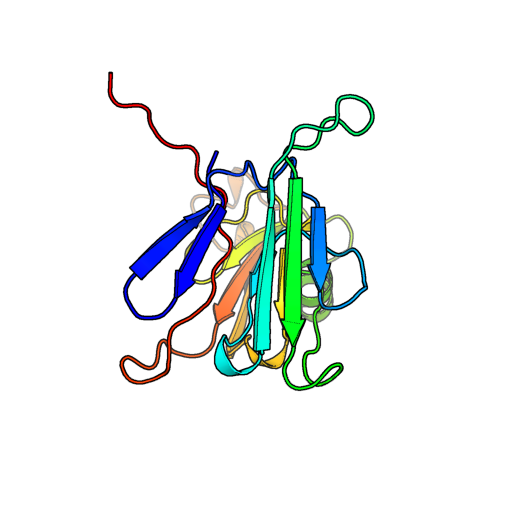86 ? -15.532 7.469 7.829 1.00 80.12 86 PRO A C 1
ATOM 694 O O . PRO A 1 86 ? -16.390 7.690 8.681 1.00 80.12 86 PRO A O 1
ATOM 697 N N . GLY A 1 87 ? -14.335 8.058 7.850 1.00 80.94 87 GLY A N 1
ATOM 698 C CA . GLY A 1 87 ? -13.931 9.025 8.879 1.00 80.94 87 GLY A CA 1
ATOM 699 C C . GLY A 1 87 ? -13.464 8.417 10.207 1.00 80.94 87 GLY A C 1
ATOM 700 O O . GLY A 1 87 ? -13.056 9.162 11.094 1.00 80.94 87 GLY A O 1
ATOM 701 N N . THR A 1 88 ? -13.475 7.087 10.356 1.00 86.38 88 THR A N 1
ATOM 702 C CA . THR A 1 88 ? -12.858 6.431 11.520 1.00 86.38 88 THR A CA 1
ATOM 703 C C . THR A 1 88 ? -11.346 6.696 11.512 1.00 86.38 88 THR A C 1
ATOM 705 O O . THR A 1 88 ? -10.711 6.446 10.487 1.00 86.38 88 THR A O 1
ATOM 708 N N . PRO A 1 89 ? -10.737 7.165 12.617 1.00 90.44 89 PRO A N 1
ATOM 709 C CA . PRO A 1 89 ? -9.284 7.226 12.743 1.00 90.44 89 PRO A CA 1
ATOM 710 C C . PRO A 1 89 ? -8.679 5.822 12.643 1.00 90.44 89 PRO A C 1
ATOM 712 O O . PRO A 1 89 ? -9.062 4.925 13.400 1.00 90.44 89 PRO A O 1
ATOM 715 N N . ILE A 1 90 ? -7.738 5.626 11.716 1.00 92.75 90 ILE A N 1
ATOM 716 C CA . ILE A 1 90 ? -7.110 4.323 11.470 1.00 92.75 90 ILE A CA 1
ATOM 717 C C . ILE A 1 90 ? -5.594 4.432 11.609 1.00 92.75 90 ILE A C 1
ATOM 719 O O . ILE A 1 90 ? -4.950 5.230 10.929 1.00 92.75 90 ILE A O 1
ATOM 723 N N . LEU A 1 91 ? -5.020 3.581 12.458 1.00 92.00 91 LEU A N 1
ATOM 724 C CA . LEU A 1 91 ? -3.590 3.302 12.467 1.00 92.00 91 LEU A CA 1
ATOM 725 C C . LEU A 1 91 ? -3.309 2.138 11.513 1.00 92.00 91 LEU A C 1
ATOM 727 O O . LEU A 1 91 ? -3.785 1.023 11.723 1.00 92.00 91 LEU A O 1
ATOM 731 N N . TYR A 1 92 ? -2.522 2.395 10.474 1.00 90.25 92 TYR A N 1
ATOM 732 C CA . TYR A 1 92 ? -2.117 1.382 9.504 1.00 90.25 92 TYR A CA 1
ATOM 733 C C . TYR A 1 92 ? -0.794 0.741 9.922 1.00 90.25 92 TYR A C 1
ATOM 735 O O . TYR A 1 92 ? 0.187 1.447 10.163 1.00 90.25 92 TYR A O 1
ATOM 743 N N . ILE A 1 93 ? -0.751 -0.590 9.973 1.00 87.75 93 ILE A N 1
ATOM 744 C CA . ILE A 1 93 ? 0.454 -1.363 10.291 1.00 87.75 93 ILE A CA 1
ATOM 745 C C . ILE A 1 93 ? 0.674 -2.407 9.196 1.00 87.75 93 ILE A C 1
ATOM 747 O O . ILE A 1 93 ? -0.202 -3.233 8.945 1.00 87.75 93 ILE A O 1
ATOM 751 N N . ILE A 1 94 ? 1.847 -2.397 8.559 1.00 84.00 94 ILE A N 1
ATOM 752 C CA . ILE A 1 94 ? 2.232 -3.386 7.540 1.00 84.00 94 ILE A CA 1
ATOM 753 C C . ILE A 1 94 ? 3.441 -4.169 8.048 1.00 84.00 94 ILE A C 1
ATOM 755 O O . ILE A 1 94 ? 4.473 -3.573 8.328 1.00 84.00 94 ILE A O 1
ATOM 759 N N . ASP A 1 95 ? 3.332 -5.496 8.162 1.00 81.31 95 ASP A N 1
ATOM 760 C CA . ASP A 1 95 ? 4.412 -6.364 8.675 1.00 81.31 95 ASP A CA 1
ATOM 761 C C . ASP A 1 95 ? 5.023 -5.885 10.013 1.00 81.31 95 ASP A C 1
ATOM 763 O O . ASP A 1 95 ? 6.233 -5.938 10.207 1.00 81.31 95 ASP A O 1
ATOM 767 N N . ASN A 1 96 ? 4.171 -5.456 10.950 1.00 79.75 96 ASN A N 1
ATOM 768 C CA . ASN A 1 96 ? 4.529 -4.877 12.258 1.00 79.75 96 ASN A CA 1
ATOM 769 C C . ASN A 1 96 ? 5.157 -3.474 12.216 1.00 79.75 96 ASN A C 1
ATOM 771 O O . ASN A 1 96 ? 5.462 -2.926 13.273 1.00 79.75 96 ASN A O 1
ATOM 775 N N . ASP A 1 97 ? 5.278 -2.857 11.041 1.00 78.50 97 ASP A N 1
ATOM 776 C CA . ASP A 1 97 ? 5.757 -1.485 10.911 1.00 78.50 97 ASP A CA 1
ATOM 777 C C . ASP A 1 97 ? 4.585 -0.494 10.795 1.00 78.50 97 ASP A C 1
ATOM 779 O O . ASP A 1 97 ? 3.750 -0.624 9.890 1.00 78.50 97 ASP A O 1
ATOM 783 N N . PRO A 1 98 ? 4.501 0.522 11.674 1.00 81.00 98 PRO A N 1
ATOM 784 C CA . PRO A 1 98 ? 3.471 1.546 11.589 1.00 81.00 98 PRO A CA 1
ATOM 785 C C . PRO A 1 98 ? 3.721 2.493 10.410 1.00 81.00 98 PRO A C 1
ATOM 787 O O . PRO A 1 98 ? 4.830 2.988 10.186 1.00 81.00 98 PRO A O 1
ATOM 790 N N . ILE A 1 99 ? 2.654 2.795 9.677 1.00 82.38 99 ILE A N 1
ATOM 791 C CA . ILE A 1 99 ? 2.682 3.654 8.496 1.00 82.38 99 ILE A CA 1
ATOM 792 C C . ILE A 1 99 ? 2.270 5.075 8.882 1.00 82.38 99 ILE A C 1
ATOM 794 O O . ILE A 1 99 ? 1.150 5.313 9.322 1.00 82.38 99 ILE A O 1
ATOM 798 N N . LYS A 1 100 ? 3.176 6.038 8.676 1.00 77.38 100 LYS A N 1
ATOM 799 C CA . LYS A 1 100 ? 2.958 7.452 9.040 1.00 77.38 100 LYS A CA 1
ATOM 800 C C . LYS A 1 100 ? 2.191 8.271 7.996 1.00 77.38 100 LYS A C 1
ATOM 802 O O . LYS A 1 100 ? 1.593 9.277 8.354 1.00 77.38 100 LYS A O 1
ATOM 807 N N . SER A 1 101 ? 2.238 7.872 6.725 1.00 75.56 101 SER A N 1
ATOM 808 C CA . SER A 1 101 ? 1.617 8.601 5.604 1.00 75.56 101 SER A CA 1
ATOM 809 C C . SER A 1 101 ? 0.843 7.638 4.694 1.00 75.56 101 SER A C 1
ATOM 811 O O . SER A 1 101 ? 1.270 7.388 3.561 1.00 75.56 101 SER A O 1
ATOM 813 N N . PRO A 1 102 ? -0.237 7.012 5.205 1.00 78.88 102 PRO A N 1
ATOM 814 C CA . PRO A 1 102 ? -0.976 5.955 4.511 1.00 78.88 102 PRO A CA 1
ATOM 815 C C . PRO A 1 102 ? -1.588 6.407 3.179 1.00 78.88 102 PRO A C 1
ATOM 817 O O . PRO A 1 102 ? -1.671 5.615 2.240 1.00 78.88 102 PRO A O 1
ATOM 820 N N . GLU A 1 103 ? -1.927 7.690 3.046 1.00 80.31 103 GLU A N 1
ATOM 821 C CA . GLU A 1 103 ? -2.493 8.292 1.837 1.00 80.31 103 GLU A CA 1
ATOM 822 C C . GLU A 1 103 ? -1.550 8.186 0.628 1.00 80.31 103 GLU A C 1
ATOM 824 O O . GLU A 1 103 ? -1.990 8.129 -0.527 1.00 80.31 103 GLU A O 1
ATOM 829 N N . ARG A 1 104 ? -0.242 8.087 0.894 1.00 74.06 104 ARG A N 1
ATOM 830 C CA . ARG A 1 104 ? 0.824 7.982 -0.110 1.00 74.06 104 ARG A CA 1
ATOM 831 C C . ARG A 1 104 ? 1.271 6.547 -0.380 1.00 74.06 104 ARG A C 1
ATOM 833 O O . ARG A 1 104 ? 2.176 6.348 -1.191 1.00 74.06 104 ARG A O 1
ATOM 840 N N . ILE A 1 105 ? 0.672 5.560 0.279 1.00 76.88 105 ILE A N 1
ATOM 841 C CA . ILE A 1 105 ? 1.022 4.150 0.110 1.00 76.88 105 ILE A CA 1
ATOM 842 C C . ILE A 1 105 ? 0.039 3.487 -0.849 1.00 76.88 105 ILE A C 1
ATOM 844 O O . ILE A 1 105 ? -1.177 3.697 -0.778 1.00 76.88 105 ILE A O 1
ATOM 848 N N . ARG A 1 106 ? 0.568 2.666 -1.752 1.00 80.56 106 ARG A N 1
ATOM 849 C CA . ARG A 1 106 ? -0.211 1.738 -2.566 1.00 80.56 106 ARG A CA 1
ATOM 850 C C . ARG A 1 106 ? 0.379 0.341 -2.417 1.00 80.56 106 ARG A C 1
ATOM 852 O O . ARG A 1 106 ? 1.591 0.170 -2.304 1.00 80.56 106 ARG A O 1
ATOM 859 N N . ILE A 1 107 ? -0.481 -0.664 -2.398 1.00 80.44 107 ILE A N 1
ATOM 860 C CA . ILE A 1 107 ? -0.079 -2.067 -2.280 1.00 80.44 107 ILE A CA 1
ATOM 861 C C . ILE A 1 107 ? -0.734 -2.859 -3.395 1.00 80.44 107 ILE A C 1
ATOM 863 O O . ILE A 1 107 ? -1.913 -2.656 -3.687 1.00 80.44 107 ILE A O 1
ATOM 867 N N . ASP A 1 108 ? 0.048 -3.711 -4.054 1.00 79.25 108 ASP A N 1
ATOM 868 C CA . ASP A 1 108 ? -0.519 -4.672 -4.985 1.00 79.25 108 ASP A CA 1
ATOM 869 C C . ASP A 1 108 ? -1.323 -5.694 -4.181 1.00 79.25 108 ASP A C 1
ATOM 871 O O . ASP A 1 108 ? -0.816 -6.283 -3.224 1.00 79.25 108 ASP A O 1
ATOM 875 N N . THR A 1 109 ? -2.583 -5.896 -4.553 1.00 81.88 109 THR A N 1
ATOM 876 C CA . THR A 1 109 ? -3.471 -6.857 -3.882 1.00 81.88 109 THR A CA 1
ATOM 877 C C . THR A 1 109 ? -2.884 -8.265 -3.826 1.00 81.88 109 THR A C 1
ATOM 879 O O . THR A 1 109 ? -3.062 -8.946 -2.818 1.00 81.88 109 THR A O 1
ATOM 882 N N . SER A 1 110 ? -2.111 -8.666 -4.843 1.00 78.31 110 SER A N 1
ATOM 883 C CA . SER A 1 110 ? -1.417 -9.961 -4.884 1.00 78.31 110 SER A CA 1
ATOM 884 C C . SER A 1 110 ? -0.398 -10.142 -3.747 1.00 78.31 110 SER A C 1
ATOM 886 O O . SER A 1 110 ? -0.064 -11.265 -3.370 1.00 78.31 110 SER A O 1
ATOM 888 N N . PHE A 1 111 ? 0.080 -9.036 -3.169 1.00 76.88 111 PHE A N 1
ATOM 889 C CA . PHE A 1 111 ? 1.088 -9.010 -2.115 1.00 76.88 111 PHE A CA 1
ATOM 890 C C . PHE A 1 111 ? 0.482 -9.116 -0.706 1.00 76.88 111 PHE A C 1
ATOM 892 O O . PHE A 1 111 ? 1.206 -9.358 0.265 1.00 76.88 111 PHE A O 1
ATOM 899 N N . ILE A 1 112 ? -0.838 -8.948 -0.569 1.00 83.56 112 ILE A N 1
ATOM 900 C CA . ILE A 1 112 ? -1.552 -9.024 0.709 1.00 83.56 112 ILE A CA 1
ATOM 901 C C . ILE A 1 112 ? -1.868 -10.488 1.013 1.00 83.56 112 ILE A C 1
ATOM 903 O O . ILE A 1 112 ? -2.716 -11.100 0.376 1.00 83.56 112 ILE A O 1
ATOM 907 N N . GLN A 1 113 ? -1.228 -11.043 2.039 1.00 85.25 113 GLN A N 1
ATOM 908 C CA . GLN A 1 113 ? -1.553 -12.384 2.526 1.00 85.25 113 GLN A CA 1
ATOM 909 C C . GLN A 1 113 ? -2.781 -12.367 3.423 1.00 85.25 113 GLN A C 1
ATOM 911 O O . GLN A 1 113 ? -3.646 -13.237 3.343 1.00 85.25 113 GLN A O 1
ATOM 916 N N . HIS A 1 114 ? -2.822 -11.399 4.334 1.00 89.12 114 HIS A N 1
ATOM 917 C CA . HIS A 1 114 ? -3.905 -11.268 5.286 1.00 89.12 114 HIS A CA 1
ATOM 918 C C . HIS A 1 114 ? -4.054 -9.813 5.718 1.00 89.12 114 HIS A C 1
ATOM 920 O O . HIS A 1 114 ? -3.073 -9.078 5.789 1.00 89.12 114 HIS A O 1
ATOM 926 N N . ALA A 1 115 ? -5.277 -9.396 6.031 1.00 91.88 115 ALA A N 1
ATOM 927 C CA . ALA A 1 115 ? -5.540 -8.087 6.612 1.00 91.88 115 ALA A CA 1
ATOM 928 C C . ALA A 1 115 ? -6.684 -8.195 7.620 1.00 91.88 115 ALA A C 1
ATOM 930 O O . ALA A 1 115 ? -7.732 -8.767 7.301 1.00 91.88 115 ALA A O 1
ATOM 931 N N . TRP A 1 116 ? -6.493 -7.644 8.814 1.00 94.44 116 TRP A N 1
ATOM 932 C CA . TRP A 1 116 ? -7.462 -7.701 9.906 1.00 94.44 116 TRP A CA 1
ATOM 933 C C . TRP A 1 116 ? -7.468 -6.401 10.702 1.00 94.44 116 TRP A C 1
ATOM 935 O O . TRP A 1 116 ? -6.510 -5.629 10.677 1.00 94.44 116 TRP A O 1
ATOM 945 N N . VAL A 1 117 ? -8.578 -6.159 11.389 1.00 94.69 117 VAL A N 1
ATOM 946 C CA . VAL A 1 117 ? -8.799 -4.954 12.184 1.00 94.69 117 VAL A CA 1
ATOM 947 C C . VAL A 1 117 ? -8.844 -5.340 13.650 1.00 94.69 117 VAL A C 1
ATOM 949 O O . VAL A 1 117 ? -9.489 -6.323 14.000 1.00 94.69 117 VAL A O 1
ATOM 952 N N . ILE A 1 118 ? -8.190 -4.541 14.485 1.00 92.56 118 ILE A N 1
ATOM 953 C CA . ILE A 1 118 ? -8.353 -4.562 15.938 1.00 92.56 118 ILE A CA 1
ATOM 954 C C . ILE A 1 118 ? -8.900 -3.201 16.345 1.00 92.56 118 ILE A C 1
ATOM 956 O O . ILE A 1 118 ? -8.361 -2.166 15.941 1.00 92.56 118 ILE A O 1
ATOM 960 N N . ARG A 1 119 ? -9.982 -3.177 17.118 1.00 90.94 119 ARG A N 1
ATOM 961 C CA . ARG A 1 119 ? -10.536 -1.917 17.625 1.00 90.94 119 ARG A CA 1
ATOM 962 C C . ARG A 1 119 ? -9.822 -1.546 18.915 1.00 90.94 119 ARG A C 1
ATOM 964 O O . ARG A 1 119 ? -9.572 -2.403 19.753 1.00 90.94 119 ARG A O 1
ATOM 971 N N . ALA A 1 120 ? -9.532 -0.265 19.125 1.00 88.19 120 ALA A N 1
ATOM 972 C CA . ALA A 1 120 ? -8.899 0.180 20.367 1.00 88.19 120 ALA A CA 1
ATOM 973 C C . ALA A 1 120 ? -9.735 -0.161 21.611 1.00 88.19 120 ALA A C 1
ATOM 975 O O . ALA A 1 120 ? -9.171 -0.407 22.672 1.00 88.19 120 ALA A O 1
ATOM 976 N N . THR A 1 121 ? -11.062 -0.260 21.474 1.00 87.69 121 THR A N 1
ATOM 977 C CA . THR A 1 121 ? -11.971 -0.745 22.526 1.00 87.69 121 THR A CA 1
ATOM 978 C C . THR A 1 121 ? -11.687 -2.175 22.988 1.00 87.69 121 THR A C 1
ATOM 980 O O . THR A 1 121 ? -12.074 -2.537 24.093 1.00 87.69 121 THR A O 1
ATOM 983 N N . GLU A 1 122 ? -11.033 -2.988 22.157 1.00 87.62 122 GLU A N 1
ATOM 984 C CA . GLU A 1 122 ? -10.668 -4.382 22.444 1.00 87.62 122 GLU A CA 1
ATOM 985 C C . GLU A 1 122 ? -9.295 -4.487 23.134 1.00 87.62 122 GLU A C 1
ATOM 987 O O . GLU A 1 122 ? -8.885 -5.573 23.531 1.00 87.62 122 GLU A O 1
ATOM 992 N N . ILE A 1 123 ? -8.575 -3.367 23.287 1.00 88.00 123 ILE A N 1
ATOM 993 C CA . ILE A 1 123 ? -7.237 -3.310 23.882 1.00 88.00 123 ILE A CA 1
ATOM 994 C C . ILE A 1 123 ? -7.330 -2.576 25.219 1.00 88.00 123 ILE A C 1
ATOM 996 O O . ILE A 1 123 ? -7.639 -1.385 25.258 1.00 88.00 123 ILE A O 1
ATOM 1000 N N . ASP A 1 124 ? -6.999 -3.256 26.318 1.00 86.12 124 ASP A N 1
ATOM 1001 C CA . ASP A 1 124 ? -7.188 -2.734 27.679 1.00 86.12 124 ASP A CA 1
ATOM 1002 C C . ASP A 1 124 ? -6.568 -1.357 27.921 1.00 86.12 124 ASP A C 1
ATOM 1004 O O . ASP A 1 124 ? -7.191 -0.497 28.543 1.00 86.12 124 ASP A O 1
ATOM 1008 N N . ASN A 1 125 ? -5.377 -1.122 27.373 1.00 86.06 125 ASN A N 1
ATOM 1009 C CA . ASN A 1 125 ? -4.671 0.145 27.545 1.00 86.06 125 ASN A CA 1
ATOM 1010 C C . ASN A 1 125 ? -5.213 1.264 26.642 1.00 86.06 125 ASN A C 1
ATOM 1012 O O . ASN A 1 125 ? -5.007 2.437 26.935 1.00 86.06 125 ASN A O 1
ATOM 1016 N N . LEU A 1 126 ? -5.891 0.931 25.538 1.00 85.31 126 LEU A N 1
ATOM 1017 C CA . LEU A 1 126 ? -6.350 1.917 24.553 1.00 85.31 126 LEU A CA 1
ATOM 1018 C C . LEU A 1 126 ? -7.847 2.212 24.654 1.00 85.31 126 LEU A C 1
ATOM 1020 O O . LEU A 1 126 ? -8.265 3.300 24.251 1.00 85.31 126 LEU A O 1
ATOM 1024 N N . LYS A 1 127 ? -8.638 1.308 25.243 1.00 84.88 127 LYS A N 1
ATOM 1025 C CA . LYS A 1 127 ? -10.102 1.423 25.307 1.00 84.88 127 LYS A CA 1
ATOM 1026 C C . LYS A 1 127 ? -10.591 2.705 25.983 1.00 84.88 127 LYS A C 1
ATOM 1028 O O . LYS A 1 127 ? -11.611 3.240 25.572 1.00 84.88 127 LYS A O 1
ATOM 1033 N N . ASN A 1 128 ? -9.843 3.230 26.956 1.00 87.62 128 ASN A N 1
ATOM 1034 C CA . ASN A 1 128 ? -10.196 4.459 27.679 1.00 87.62 128 ASN A CA 1
ATOM 1035 C C . ASN A 1 128 ? -9.455 5.709 27.172 1.00 87.62 128 ASN A C 1
ATOM 1037 O O . ASN A 1 128 ? -9.839 6.821 27.520 1.00 87.62 128 ASN A O 1
ATOM 1041 N N . MET A 1 129 ? -8.396 5.548 26.370 1.00 88.06 129 MET A N 1
ATOM 1042 C CA . MET A 1 129 ? -7.577 6.668 25.881 1.00 88.06 129 MET A CA 1
ATOM 1043 C C . MET A 1 129 ? -8.005 7.128 24.487 1.00 88.06 129 MET A C 1
ATOM 1045 O O . MET A 1 129 ? -8.110 8.323 24.227 1.00 88.06 129 MET A O 1
ATOM 1049 N N . VAL A 1 130 ? -8.240 6.177 23.582 1.00 87.88 130 VAL A N 1
ATOM 1050 C CA . VAL A 1 130 ? -8.582 6.428 22.175 1.00 87.88 130 VAL A CA 1
ATOM 1051 C C . VAL A 1 130 ? -9.643 5.429 21.693 1.00 87.88 130 VAL A C 1
ATOM 1053 O O . VAL A 1 130 ? -9.407 4.701 20.730 1.00 87.88 130 VAL A O 1
ATOM 1056 N N . PRO A 1 131 ? -10.835 5.379 22.322 1.00 84.75 131 PRO A N 1
ATOM 1057 C CA . PRO A 1 131 ? -11.859 4.363 22.035 1.00 84.75 131 PRO A CA 1
ATOM 1058 C C . PRO A 1 131 ? -12.281 4.307 20.560 1.00 84.75 131 PRO A C 1
ATOM 1060 O O . PRO A 1 131 ? -12.657 3.255 20.058 1.00 84.75 131 PRO A O 1
ATOM 1063 N N . ASN A 1 132 ? -12.186 5.426 19.843 1.00 88.38 132 ASN A N 1
ATOM 1064 C CA . ASN A 1 132 ? -12.622 5.529 18.450 1.00 88.38 132 ASN A CA 1
ATOM 1065 C C . ASN A 1 132 ? -11.536 5.145 17.428 1.00 88.38 132 ASN A C 1
ATOM 1067 O O . ASN A 1 132 ? -11.778 5.230 16.226 1.00 88.38 132 ASN A O 1
ATOM 1071 N N . LEU A 1 133 ? -10.340 4.747 17.877 1.00 91.50 133 LEU A N 1
ATOM 1072 C CA . LEU A 1 133 ? -9.254 4.321 16.998 1.00 91.50 133 LEU A CA 1
ATOM 1073 C C . LEU A 1 133 ? -9.470 2.875 16.533 1.00 91.50 133 LEU A C 1
ATOM 1075 O O . LEU A 1 133 ? -9.756 1.977 17.324 1.00 91.50 133 LEU A O 1
ATOM 1079 N N . SER A 1 134 ? -9.267 2.635 15.242 1.00 93.62 134 SER A N 1
ATOM 1080 C CA . SER A 1 134 ? -9.116 1.288 14.687 1.00 93.62 134 SER A CA 1
ATOM 1081 C C . SER A 1 134 ? -7.678 1.066 14.238 1.00 93.62 134 SER A C 1
ATOM 1083 O O . SER A 1 134 ? -7.020 1.981 13.752 1.00 93.62 134 SER A O 1
ATOM 1085 N N . ILE A 1 135 ? -7.177 -0.153 14.384 1.00 93.50 135 ILE A N 1
ATOM 1086 C CA . ILE A 1 135 ? -5.849 -0.541 13.916 1.00 93.50 135 ILE A CA 1
ATOM 1087 C C . ILE A 1 135 ? -6.039 -1.547 12.786 1.00 93.50 135 ILE A C 1
ATOM 1089 O O . ILE A 1 135 ? -6.580 -2.629 13.010 1.00 93.50 135 ILE A O 1
ATOM 1093 N N . LEU A 1 136 ? -5.620 -1.188 11.572 1.00 94.56 136 LEU A N 1
ATOM 1094 C CA . LEU A 1 136 ? -5.620 -2.094 10.427 1.00 94.56 136 LEU A CA 1
ATOM 1095 C C . LEU A 1 136 ? -4.234 -2.722 10.288 1.00 94.56 136 LEU A C 1
ATOM 1097 O O . LEU A 1 136 ? -3.272 -2.058 9.896 1.00 94.56 136 LEU A O 1
ATOM 1101 N N . TYR A 1 137 ? -4.160 -4.017 10.568 1.00 93.12 137 TYR A N 1
ATOM 1102 C CA . TYR A 1 137 ? -2.980 -4.831 10.332 1.00 93.12 137 TYR A CA 1
ATOM 1103 C C . TYR A 1 137 ? -3.037 -5.444 8.940 1.00 93.12 137 TYR A C 1
ATOM 1105 O O . TYR A 1 137 ? -4.039 -6.041 8.546 1.00 93.12 137 TYR A O 1
ATOM 1113 N N . ILE A 1 138 ? -1.935 -5.327 8.207 1.00 89.88 138 ILE A N 1
ATOM 1114 C CA . ILE A 1 138 ? -1.742 -5.927 6.891 1.00 89.88 138 ILE A CA 1
ATOM 1115 C C . ILE A 1 138 ? -0.487 -6.793 6.960 1.00 89.88 138 ILE A C 1
ATOM 1117 O O . ILE A 1 138 ? 0.625 -6.318 7.198 1.00 89.88 138 ILE A O 1
ATOM 1121 N N . LYS A 1 139 ? -0.669 -8.090 6.732 1.00 86.06 139 LYS A N 1
ATOM 1122 C CA . LYS A 1 139 ? 0.411 -9.052 6.562 1.00 86.06 139 LYS A CA 1
ATOM 1123 C C . LYS A 1 139 ? 0.649 -9.268 5.079 1.00 86.06 139 LYS A C 1
ATOM 1125 O O . LYS A 1 139 ? -0.271 -9.644 4.350 1.00 86.06 139 LYS A O 1
ATOM 1130 N N . THR A 1 140 ? 1.882 -9.050 4.639 1.00 79.94 140 THR A N 1
ATOM 1131 C CA . THR A 1 140 ? 2.269 -9.363 3.260 1.00 79.94 140 THR A CA 1
ATOM 1132 C C . THR A 1 140 ? 2.721 -10.821 3.150 1.00 79.94 140 THR A C 1
ATOM 1134 O O . THR A 1 140 ? 3.183 -11.395 4.142 1.00 79.94 140 THR A O 1
ATOM 1137 N N . GLY A 1 141 ? 2.559 -11.430 1.968 1.00 68.25 141 GLY A N 1
ATOM 1138 C CA . GLY A 1 141 ? 2.960 -12.821 1.675 1.00 68.25 141 GLY A CA 1
ATOM 1139 C C . GLY A 1 141 ? 4.352 -13.158 2.191 1.00 68.25 141 GLY A C 1
ATOM 1140 O O . GLY A 1 141 ? 5.228 -12.297 2.141 1.00 68.25 141 GLY A O 1
ATOM 1141 N N . LYS A 1 142 ? 4.541 -14.382 2.722 1.00 49.66 142 LYS A N 1
ATOM 1142 C CA . LYS A 1 142 ? 5.758 -14.820 3.436 1.00 49.66 142 LYS A CA 1
ATOM 1143 C C . LYS A 1 142 ? 7.044 -14.272 2.791 1.00 49.66 142 LYS A C 1
ATOM 1145 O O . LYS A 1 142 ? 7.174 -14.310 1.569 1.00 49.66 142 LYS A O 1
ATOM 1150 N N . PRO A 1 143 ? 8.016 -13.807 3.597 1.00 45.56 143 PRO A N 1
ATOM 1151 C CA . PRO A 1 143 ? 9.398 -13.763 3.155 1.00 45.56 143 PRO A CA 1
ATOM 1152 C C . PRO A 1 143 ? 9.753 -15.201 2.792 1.00 45.56 143 PRO A C 1
ATOM 1154 O O . PRO A 1 143 ? 9.866 -16.052 3.672 1.00 45.56 143 PRO A O 1
ATOM 1157 N N . ASP A 1 144 ? 9.814 -15.501 1.504 1.00 43.03 144 ASP A N 1
ATOM 1158 C CA . ASP A 1 144 ? 10.502 -16.693 1.057 1.00 43.03 144 ASP A CA 1
ATOM 1159 C C . ASP A 1 144 ? 11.999 -16.364 1.180 1.00 43.03 144 ASP A C 1
ATOM 1161 O O . ASP A 1 144 ? 12.466 -15.438 0.511 1.00 43.03 144 ASP A O 1
ATOM 1165 N N . PRO A 1 145 ? 12.745 -17.037 2.078 1.00 43.25 145 PRO A N 1
ATOM 1166 C CA . PRO A 1 145 ? 14.180 -16.814 2.226 1.00 43.25 145 PRO A CA 1
ATOM 1167 C C . PRO A 1 145 ? 14.958 -17.126 0.935 1.00 43.25 145 PRO A C 1
ATOM 1169 O O . PRO A 1 145 ? 16.101 -16.693 0.810 1.00 43.25 145 PRO A O 1
ATOM 1172 N N . ASN A 1 146 ? 14.329 -17.818 -0.024 1.00 38.41 146 ASN A N 1
ATOM 1173 C CA . ASN A 1 146 ? 14.867 -18.168 -1.334 1.00 38.41 146 ASN A CA 1
ATOM 1174 C C . ASN A 1 146 ? 14.198 -17.414 -2.499 1.00 38.41 146 ASN A C 1
ATOM 1176 O O . ASN A 1 146 ? 14.658 -17.538 -3.635 1.00 38.41 146 ASN A O 1
ATOM 1180 N N . ALA A 1 147 ? 13.147 -16.618 -2.261 1.00 35.81 147 ALA A N 1
ATOM 1181 C CA . ALA A 1 147 ? 12.608 -15.764 -3.314 1.00 35.81 147 ALA A CA 1
ATOM 1182 C C . ALA A 1 147 ? 13.560 -14.587 -3.519 1.00 35.81 147 ALA A C 1
ATOM 1184 O O . ALA A 1 147 ? 14.094 -14.051 -2.541 1.00 35.81 147 ALA A O 1
ATOM 1185 N N . PRO A 1 148 ? 13.731 -14.103 -4.760 1.00 32.69 148 PRO A N 1
ATOM 1186 C CA . PRO A 1 148 ? 14.305 -12.788 -4.993 1.00 32.69 148 PRO A CA 1
ATOM 1187 C C . PRO A 1 148 ? 13.414 -11.731 -4.316 1.00 32.69 148 PRO A C 1
ATOM 1189 O O . PRO A 1 148 ? 12.371 -11.334 -4.830 1.00 32.69 148 PRO A O 1
ATOM 1192 N N . GLN A 1 149 ? 13.826 -11.428 -3.083 1.00 38.22 149 GLN A N 1
ATOM 1193 C CA . GLN A 1 149 ? 13.825 -10.213 -2.271 1.00 38.22 149 GLN A CA 1
ATOM 1194 C C . GLN A 1 149 ? 12.797 -9.146 -2.596 1.00 38.22 149 GLN A C 1
ATOM 1196 O O . GLN A 1 149 ? 12.544 -8.864 -3.747 1.00 38.22 149 GLN A O 1
ATOM 1201 N N . ARG A 1 150 ? 12.250 -8.508 -1.557 1.00 38.59 150 ARG A N 1
ATOM 1202 C CA . ARG A 1 150 ? 11.181 -7.501 -1.614 1.00 38.59 150 ARG A CA 1
ATOM 1203 C C . ARG A 1 150 ? 11.736 -6.109 -1.930 1.00 38.59 150 ARG A C 1
ATOM 1205 O O . ARG A 1 150 ? 12.712 -5.704 -1.309 1.00 38.59 150 ARG A O 1
ATOM 1212 N N . ILE A 1 151 ? 11.057 -5.330 -2.775 1.00 40.25 151 ILE A N 1
ATOM 1213 C CA . ILE A 1 151 ? 11.306 -3.886 -2.876 1.00 40.25 151 ILE A CA 1
ATOM 1214 C C . ILE A 1 151 ? 10.397 -3.215 -1.864 1.00 40.25 151 ILE A C 1
ATOM 1216 O O . ILE A 1 151 ? 9.174 -3.282 -1.955 1.00 40.25 151 ILE A O 1
ATOM 1220 N N . ILE A 1 152 ? 11.019 -2.593 -0.871 1.00 44.41 152 ILE A N 1
ATOM 1221 C CA . ILE A 1 152 ? 10.332 -1.792 0.126 1.00 44.41 152 ILE A CA 1
ATOM 1222 C C . ILE A 1 152 ? 10.890 -0.377 0.038 1.00 44.41 152 ILE A C 1
ATOM 1224 O O . ILE A 1 152 ? 11.992 -0.122 0.514 1.00 44.41 152 ILE A O 1
ATOM 1228 N N . ILE A 1 153 ? 10.124 0.544 -0.546 1.00 43.72 153 ILE A N 1
ATOM 1229 C CA . ILE A 1 153 ? 10.488 1.964 -0.593 1.00 43.72 153 ILE A CA 1
ATOM 1230 C C . ILE A 1 153 ? 10.098 2.585 0.753 1.00 43.72 153 ILE A C 1
ATOM 1232 O O . ILE A 1 153 ? 8.956 2.991 0.966 1.00 43.72 153 ILE A O 1
ATOM 1236 N N . ARG A 1 154 ? 11.044 2.610 1.698 1.00 39.75 154 ARG A N 1
ATOM 1237 C CA . ARG A 1 154 ? 10.889 3.254 3.015 1.00 39.75 154 ARG A CA 1
ATOM 1238 C C . ARG A 1 154 ? 11.575 4.613 3.019 1.00 39.75 154 ARG A C 1
ATOM 1240 O O . ARG A 1 154 ? 12.755 4.703 2.696 1.00 39.75 154 ARG A O 1
ATOM 1247 N N . GLY A 1 155 ? 10.858 5.638 3.475 1.00 28.30 155 GLY A N 1
ATOM 1248 C CA . GLY A 1 155 ? 11.467 6.856 4.000 1.00 28.30 155 GLY A CA 1
ATOM 1249 C C . GLY A 1 155 ? 1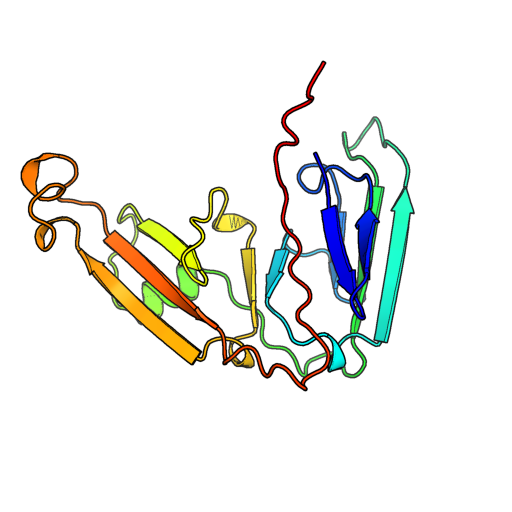1.794 6.664 5.479 1.00 28.30 155 GLY A C 1
ATOM 1250 O O . GLY A 1 155 ? 10.876 6.597 6.291 1.00 28.30 155 GLY A O 1
ATOM 1251 N N . GLN A 1 156 ? 13.073 6.569 5.848 1.00 30.03 156 GLN A N 1
ATOM 1252 C CA . GLN A 1 156 ? 13.497 6.670 7.252 1.00 30.03 156 GLN A CA 1
ATOM 1253 C C . GLN A 1 156 ? 14.160 8.025 7.529 1.00 30.03 156 GLN A C 1
ATOM 1255 O O . GLN A 1 156 ? 14.902 8.569 6.699 1.00 30.03 156 GLN A O 1
ATOM 1260 N N . SER A 1 157 ? 13.891 8.563 8.722 1.00 29.36 157 SER A N 1
ATOM 1261 C CA . SER A 1 157 ? 14.706 9.605 9.343 1.00 29.36 157 SER A CA 1
ATOM 1262 C C . SER A 1 157 ? 16.025 8.962 9.756 1.00 29.36 157 SER A C 1
ATOM 1264 O O . SER A 1 157 ? 16.035 8.104 10.633 1.00 29.36 157 SER A O 1
ATOM 1266 N N . ALA A 1 158 ? 17.127 9.338 9.113 1.00 29.94 158 ALA A N 1
ATOM 1267 C CA . ALA A 1 158 ? 18.442 8.971 9.612 1.00 29.94 158 ALA A CA 1
ATOM 1268 C C . ALA A 1 158 ? 18.687 9.765 10.899 1.00 29.94 158 ALA A C 1
ATOM 1270 O O . ALA A 1 158 ? 18.681 10.998 10.868 1.00 29.94 158 ALA A O 1
ATOM 1271 N N . THR A 1 159 ? 18.890 9.075 12.020 1.00 29.52 159 THR A N 1
ATOM 1272 C CA . THR A 1 159 ? 19.568 9.677 13.166 1.00 29.52 159 THR A CA 1
ATOM 1273 C C . THR A 1 159 ? 20.988 9.964 12.703 1.00 29.52 159 THR A C 1
ATOM 1275 O O . THR A 1 159 ? 21.758 9.044 12.439 1.00 29.52 159 THR A O 1
ATOM 1278 N N . VAL A 1 160 ? 21.306 11.241 12.507 1.00 28.47 160 VAL A N 1
ATOM 1279 C CA . VAL A 1 160 ? 22.679 11.668 12.256 1.00 28.47 160 VAL A CA 1
ATOM 1280 C C . VAL A 1 160 ? 23.400 11.551 13.591 1.00 28.47 160 VAL A C 1
ATOM 1282 O O . VAL A 1 160 ? 23.246 12.413 14.454 1.00 28.47 160 VAL A O 1
ATOM 1285 N N . SER A 1 161 ? 24.129 10.457 13.788 1.00 29.66 161 SER A N 1
ATOM 1286 C CA . SER A 1 161 ? 25.158 10.400 14.821 1.00 29.66 161 SER A CA 1
ATOM 1287 C C . SER A 1 161 ? 26.201 11.455 14.455 1.00 29.66 161 SER A C 1
ATOM 1289 O O . SER A 1 161 ? 26.791 11.377 13.376 1.00 29.66 161 SER A O 1
ATOM 1291 N N . ARG A 1 162 ? 26.325 12.488 15.292 1.00 33.25 162 ARG A N 1
ATOM 1292 C CA . ARG A 1 162 ? 27.443 13.434 15.241 1.00 33.25 162 ARG A CA 1
ATOM 1293 C C . ARG A 1 162 ? 28.700 12.779 15.786 1.00 33.25 162 ARG A C 1
ATOM 1295 O O . ARG A 1 162 ? 28.550 11.960 16.720 1.00 33.25 162 ARG A O 1
#

Organism: NCBI:txid1737353

Foldseek 3Di:
DWFWWDFDNDTPIDRFQLVQEFEAEANDTAFRKEWDACVQFPDKDWAADQDPVSRHGTYIYTYGPDPPPFDKDQPVVVVVVQVNDPPQAEFEAEPNRTDPCSRRYIYGPLFFPDKDKDALCNPPVRCVPPRRYIYIYTYTDDPPVPGRDTTTGDDDDDPPDD

Sequence (162 aa):
MLCIFYYNTQAQQIGLNPQNTFFYLDTAKVAYAYYMHPNDIDSISVTRGYDSTTKLDGKIRLFLKKPGKVHFIPLDSIATSKQLKPGTPILYIIDNDPIKSPERIRIDTSFIQHAWVIRATEIDNLKNMVPNLSILYIKTGKPDPNAPQRIIIRGQSATVSR